Protein AF-A0A959CUJ8-F1 (afdb_monomer_lite)

pLDDT: mean 81.38, std 10.16, range [46.62, 90.19]

Foldseek 3Di:
DQVVLQVLLVVLVAHWDWCVVVDDPDPPDTDIDHDCVVHDPVVVVVSVVSSVVSCVVVD

Secondary structure (DSSP, 8-state):
-HHHHHHHHHHTT---EEGGGT-SS--SS--EE---TT--HHHHHHHHHHHHHHHHTT-

Sequence (59 aa):
DDSRVAELLRQKEVVASPISGYTQQFRQAPGLVLGYAPYREELIREALEKVAAAMEVKG

Structure (mmCIF, N/CA/C/O backbone):
data_AF-A0A959CUJ8-F1
#
_entry.id   AF-A0A959CUJ8-F1
#
loop_
_atom_site.group_PDB
_atom_site.id
_atom_site.type_symbol
_atom_site.label_atom_id
_atom_site.label_alt_id
_atom_site.label_comp_id
_atom_site.label_asym_id
_atom_site.label_entity_id
_atom_site.label_seq_id
_atom_site.pdbx_PDB_ins_code
_atom_site.Cartn_x
_atom_site.Cartn_y
_atom_site.Cartn_z
_atom_site.occupancy
_atom_site.B_iso_or_equiv
_atom_site.auth_seq_id
_atom_site.auth_comp_id
_atom_site.auth_asym_id
_atom_site.auth_atom_id
_atom_site.pdbx_PDB_model_num
ATOM 1 N N . ASP A 1 1 ? 4.894 -7.212 9.655 1.00 81.62 1 ASP A N 1
ATOM 2 C CA . ASP A 1 1 ? 5.246 -7.795 8.359 1.00 81.62 1 ASP A CA 1
ATOM 3 C C . ASP A 1 1 ? 4.453 -7.113 7.254 1.00 81.62 1 ASP A C 1
ATOM 5 O O . ASP A 1 1 ? 3.273 -6.837 7.471 1.00 81.62 1 ASP A O 1
ATOM 9 N N . ASP A 1 2 ? 5.115 -6.776 6.151 1.00 84.25 2 ASP A N 1
ATOM 10 C CA . ASP A 1 2 ? 4.582 -5.953 5.056 1.00 84.25 2 ASP A CA 1
ATOM 11 C C . ASP A 1 2 ? 3.534 -6.690 4.216 1.00 84.25 2 ASP A C 1
ATOM 13 O O . ASP A 1 2 ? 2.539 -6.086 3.826 1.00 84.25 2 ASP A O 1
ATOM 17 N N . SER A 1 3 ? 3.667 -8.008 4.067 1.00 87.44 3 SER A N 1
ATOM 18 C CA . SER A 1 3 ? 2.677 -8.867 3.406 1.00 87.44 3 SER A CA 1
ATOM 19 C C . SER A 1 3 ? 1.296 -8.763 4.065 1.00 87.44 3 SER A 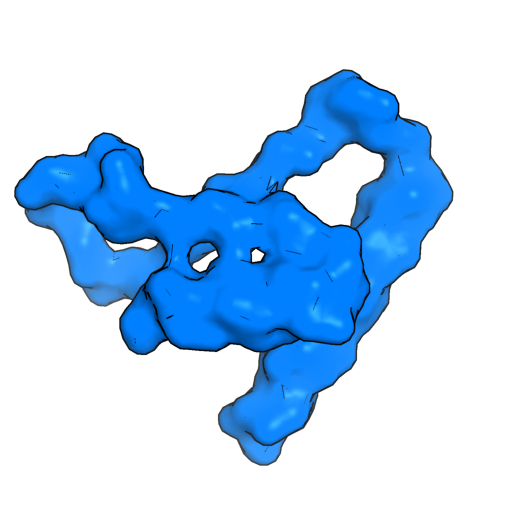C 1
ATOM 21 O O . SER A 1 3 ? 0.276 -8.644 3.390 1.00 87.44 3 SER A O 1
ATOM 23 N N . ARG A 1 4 ? 1.248 -8.694 5.404 1.00 88.88 4 ARG A N 1
ATOM 24 C CA . ARG A 1 4 ? -0.005 -8.486 6.155 1.00 88.88 4 ARG A CA 1
ATOM 25 C C . ARG A 1 4 ? -0.602 -7.095 5.926 1.00 88.88 4 ARG A C 1
ATOM 27 O O . ARG A 1 4 ? -1.814 -6.930 6.012 1.00 88.88 4 ARG A O 1
ATOM 34 N N . VAL A 1 5 ? 0.237 -6.082 5.718 1.00 88.00 5 VAL A N 1
ATOM 35 C CA . VAL A 1 5 ? -0.220 -4.709 5.452 1.00 88.00 5 VAL A CA 1
ATOM 36 C C . VAL A 1 5 ? -0.752 -4.604 4.020 1.00 88.00 5 VAL A C 1
ATOM 38 O O . VAL A 1 5 ? -1.817 -4.028 3.822 1.00 88.00 5 VAL A O 1
ATOM 41 N N . ALA A 1 6 ? -0.076 -5.228 3.052 1.00 89.56 6 ALA A N 1
ATOM 42 C CA . ALA A 1 6 ? -0.537 -5.322 1.669 1.00 89.56 6 ALA A CA 1
ATOM 43 C C . ALA A 1 6 ? -1.910 -6.017 1.561 1.00 89.56 6 ALA A C 1
ATOM 45 O O . ALA A 1 6 ? -2.792 -5.519 0.867 1.00 89.56 6 ALA A O 1
ATOM 46 N N . GLU A 1 7 ? -2.133 -7.105 2.305 1.00 90.19 7 GLU A N 1
ATOM 47 C CA . GLU A 1 7 ? -3.429 -7.803 2.330 1.00 90.19 7 GLU A CA 1
ATOM 48 C C . GLU A 1 7 ? -4.563 -6.932 2.905 1.00 90.19 7 GLU A C 1
ATOM 50 O O . GLU A 1 7 ? -5.670 -6.899 2.372 1.00 90.19 7 GLU A O 1
AT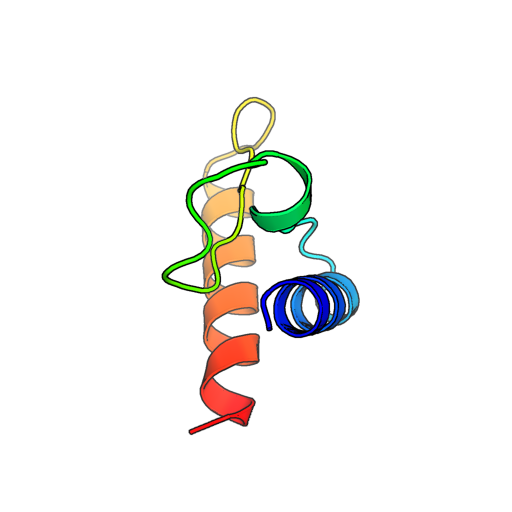OM 55 N N . LEU A 1 8 ? -4.281 -6.161 3.960 1.00 89.19 8 LEU A N 1
ATOM 56 C CA . LEU A 1 8 ? -5.233 -5.212 4.554 1.00 89.19 8 LEU A CA 1
ATOM 57 C C . LEU A 1 8 ? -5.644 -4.113 3.566 1.00 89.19 8 LEU A C 1
ATOM 59 O O . LEU A 1 8 ? -6.822 -3.777 3.464 1.00 89.19 8 LEU A O 1
ATOM 63 N N . LEU A 1 9 ? -4.679 -3.573 2.821 1.00 88.00 9 LEU A N 1
ATOM 64 C CA . LEU A 1 9 ? -4.943 -2.580 1.781 1.00 88.00 9 LEU A CA 1
ATOM 65 C C . LEU A 1 9 ? -5.750 -3.171 0.625 1.00 88.00 9 LEU A C 1
ATOM 67 O O . LEU A 1 9 ? -6.675 -2.527 0.132 1.00 88.00 9 LEU A O 1
ATOM 71 N N . ARG A 1 10 ? -5.485 -4.428 0.259 1.00 89.69 10 ARG A N 1
ATOM 72 C CA . ARG A 1 10 ? -6.237 -5.134 -0.780 1.00 89.69 10 ARG A CA 1
ATOM 73 C C . ARG A 1 10 ? -7.721 -5.277 -0.436 1.00 89.69 10 ARG A C 1
ATOM 75 O O . ARG A 1 10 ? -8.558 -5.102 -1.316 1.00 89.69 10 ARG A O 1
ATOM 82 N N . GLN A 1 11 ? -8.061 -5.523 0.831 1.00 89.81 11 GLN A N 1
A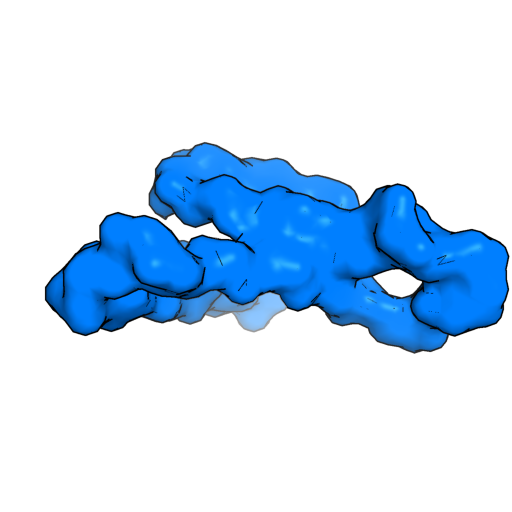TOM 83 C CA . GLN A 1 11 ? -9.456 -5.550 1.309 1.00 89.81 11 GLN A CA 1
ATOM 84 C C . GLN A 1 11 ? -10.160 -4.190 1.196 1.00 89.81 11 GLN A C 1
ATOM 86 O O . GLN A 1 11 ? -11.387 -4.125 1.198 1.00 89.81 11 GLN A O 1
ATOM 91 N N . LYS A 1 12 ? -9.387 -3.104 1.106 1.00 86.38 12 LYS A N 1
ATOM 92 C CA . LYS A 1 12 ? -9.859 -1.738 0.852 1.00 86.38 12 LYS A CA 1
ATOM 93 C C . LYS A 1 12 ? -9.714 -1.336 -0.617 1.00 86.38 12 LYS A C 1
ATOM 95 O O . LYS A 1 12 ? -9.769 -0.152 -0.918 1.00 86.38 12 LYS A O 1
ATOM 100 N N . GLU A 1 13 ? -9.513 -2.300 -1.516 1.00 86.88 13 GLU A N 1
ATOM 101 C CA . GLU A 1 13 ? -9.343 -2.083 -2.959 1.00 86.88 13 GLU A CA 1
ATOM 102 C C . GLU A 1 13 ? -8.101 -1.249 -3.327 1.00 86.88 13 GLU A C 1
ATOM 104 O O . GLU A 1 13 ? -8.005 -0.709 -4.428 1.00 86.88 13 GLU A O 1
ATOM 109 N N . VAL A 1 14 ? -7.115 -1.166 -2.428 1.00 85.81 14 VAL A N 1
ATOM 110 C CA . VAL A 1 14 ? -5.825 -0.519 -2.685 1.00 85.81 14 VAL A CA 1
ATOM 111 C C . VAL A 1 14 ? -4.789 -1.595 -2.997 1.00 85.81 14 VAL A C 1
ATOM 113 O O . VAL A 1 14 ? -4.445 -2.421 -2.151 1.00 85.81 14 VAL A O 1
ATOM 116 N N . VAL A 1 15 ? -4.269 -1.584 -4.225 1.00 86.88 15 VAL A N 1
ATOM 117 C CA . VAL A 1 15 ? -3.211 -2.510 -4.648 1.00 86.88 15 VAL A CA 1
ATOM 118 C C . VAL A 1 15 ? -1.852 -1.937 -4.253 1.00 86.88 15 VAL A C 1
ATOM 120 O O . VAL A 1 15 ? -1.407 -0.930 -4.798 1.00 86.88 15 VAL A O 1
ATOM 123 N N . ALA A 1 16 ? -1.184 -2.607 -3.320 1.00 89.25 16 ALA A N 1
ATOM 124 C CA . ALA A 1 16 ? 0.177 -2.305 -2.900 1.00 89.25 16 ALA A CA 1
ATOM 125 C C . ALA A 1 16 ? 1.007 -3.589 -2.915 1.00 89.25 16 ALA A C 1
ATOM 127 O O . ALA A 1 16 ? 0.520 -4.646 -2.507 1.00 89.25 16 ALA A O 1
ATOM 128 N N . SER A 1 17 ? 2.262 -3.496 -3.347 1.00 89.56 17 SER A N 1
ATOM 129 C CA . SER A 1 17 ? 3.172 -4.643 -3.318 1.00 89.56 17 SER A CA 1
ATOM 130 C C . SER A 1 17 ? 4.107 -4.546 -2.108 1.00 89.56 17 SER A C 1
ATOM 132 O O . SER A 1 17 ? 4.650 -3.466 -1.852 1.00 89.56 17 SER A O 1
ATOM 134 N N . PRO A 1 18 ? 4.331 -5.638 -1.359 1.00 89.44 18 P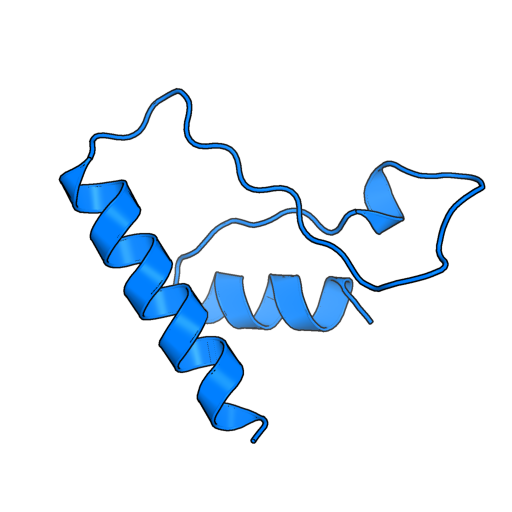RO A N 1
ATOM 135 C CA . PRO A 1 18 ? 5.265 -5.635 -0.238 1.00 89.44 18 PRO A CA 1
ATOM 136 C C . PRO A 1 18 ? 6.700 -5.421 -0.728 1.00 89.44 18 PRO A C 1
ATOM 138 O O . PRO A 1 18 ? 7.126 -6.031 -1.713 1.00 89.44 18 PRO A O 1
ATOM 141 N N . ILE A 1 19 ? 7.465 -4.570 -0.038 1.00 87.19 19 ILE A N 1
ATOM 142 C CA . ILE A 1 19 ? 8.859 -4.290 -0.410 1.00 87.19 19 ILE A CA 1
ATOM 143 C C . ILE A 1 19 ? 9.747 -5.532 -0.255 1.00 87.19 19 ILE A C 1
ATOM 145 O O . ILE A 1 19 ? 10.704 -5.700 -1.011 1.00 87.19 19 ILE A O 1
ATOM 149 N N . SER A 1 20 ? 9.394 -6.438 0.664 1.00 84.62 20 SER A N 1
ATOM 150 C CA . SER A 1 20 ? 10.067 -7.723 0.875 1.00 84.62 20 SER A CA 1
ATOM 151 C C . SER A 1 20 ? 10.088 -8.625 -0.364 1.00 84.62 20 SER A C 1
ATOM 153 O O . SER A 1 20 ? 10.982 -9.465 -0.477 1.00 84.62 20 SER A O 1
ATOM 155 N N . GLY A 1 21 ? 9.166 -8.426 -1.315 1.00 82.19 21 GLY A N 1
ATOM 156 C CA . GLY A 1 21 ? 9.170 -9.100 -2.617 1.00 82.19 21 GLY A CA 1
ATOM 157 C C . GLY A 1 21 ? 10.219 -8.568 -3.603 1.00 82.19 21 GLY A C 1
ATOM 158 O O . GLY A 1 21 ? 10.518 -9.237 -4.588 1.00 82.19 21 GLY A O 1
ATOM 159 N N . TYR A 1 22 ? 10.798 -7.393 -3.340 1.00 81.81 22 TYR A N 1
ATOM 160 C CA . TYR A 1 22 ? 11.758 -6.721 -4.224 1.00 81.81 22 TYR A CA 1
ATOM 161 C C . TYR A 1 22 ? 13.173 -6.637 -3.640 1.00 81.81 22 TYR A C 1
ATOM 163 O O . TYR A 1 22 ? 14.126 -6.423 -4.389 1.00 81.81 22 TYR A O 1
ATOM 171 N N . THR A 1 23 ? 13.348 -6.804 -2.324 1.00 74.88 23 THR A N 1
ATOM 172 C CA . THR A 1 23 ? 14.659 -6.682 -1.666 1.00 74.88 23 THR A CA 1
ATOM 173 C C . THR A 1 23 ? 15.181 -8.026 -1.146 1.00 74.88 23 THR A C 1
ATOM 175 O O . THR A 1 23 ? 14.536 -8.723 -0.362 1.00 74.88 23 THR A O 1
ATOM 178 N N . GLN A 1 24 ? 16.404 -8.393 -1.553 1.00 66.38 24 GLN A N 1
ATOM 179 C CA . GLN A 1 24 ? 17.076 -9.611 -1.071 1.00 66.38 24 GLN A CA 1
ATOM 180 C C . GLN A 1 24 ? 17.897 -9.390 0.215 1.00 66.38 24 GLN A C 1
ATOM 182 O O . GLN A 1 24 ? 18.099 -10.339 0.966 1.00 66.38 24 GLN A O 1
ATOM 187 N N . GLN A 1 25 ? 18.344 -8.157 0.498 1.00 65.12 25 GLN A N 1
ATOM 188 C CA . GLN A 1 25 ? 19.321 -7.875 1.570 1.00 65.12 25 GLN A CA 1
ATOM 189 C C . GLN A 1 25 ? 18.912 -6.804 2.600 1.00 65.12 25 GLN A C 1
ATOM 191 O O . GLN A 1 25 ? 19.424 -6.827 3.715 1.00 65.12 25 GLN A O 1
ATOM 196 N N . PHE A 1 26 ? 17.970 -5.903 2.298 1.00 61.31 26 PHE A N 1
ATOM 197 C CA . PHE A 1 26 ? 17.586 -4.809 3.205 1.00 61.31 26 PHE A CA 1
ATOM 198 C C . PHE A 1 26 ? 16.117 -4.942 3.635 1.00 61.31 26 PHE A C 1
ATOM 200 O O . PHE A 1 26 ? 15.217 -4.429 2.975 1.00 61.31 26 PHE A O 1
ATOM 207 N N . ARG A 1 27 ? 15.879 -5.663 4.743 1.00 63.69 27 ARG A N 1
ATOM 208 C CA . ARG A 1 27 ? 14.543 -5.931 5.326 1.00 63.69 27 ARG A CA 1
ATOM 209 C C . ARG A 1 27 ? 14.305 -5.233 6.674 1.00 63.69 27 ARG A C 1
ATOM 211 O O . ARG A 1 27 ? 13.573 -5.743 7.515 1.00 63.69 27 ARG A O 1
ATOM 218 N N . GLN A 1 28 ? 14.969 -4.106 6.932 1.00 65.88 28 GLN A N 1
ATOM 219 C CA . GLN A 1 28 ? 14.992 -3.534 8.286 1.00 65.88 28 GLN A CA 1
ATOM 220 C C . GLN A 1 28 ? 13.662 -2.903 8.731 1.00 65.88 28 GLN A C 1
ATOM 222 O O . GLN A 1 28 ? 13.421 -2.812 9.931 1.00 65.88 28 GLN A O 1
ATOM 227 N N . ALA A 1 29 ? 12.772 -2.538 7.802 1.00 70.44 29 ALA A N 1
ATOM 228 C CA . ALA A 1 29 ? 11.424 -2.079 8.125 1.00 70.44 29 ALA A CA 1
ATOM 229 C C . ALA A 1 29 ? 10.402 -2.594 7.095 1.00 70.44 29 ALA A C 1
ATOM 231 O O . ALA A 1 29 ? 10.731 -2.673 5.908 1.00 70.44 29 ALA A O 1
ATOM 232 N N . PRO A 1 30 ? 9.171 -2.942 7.517 1.00 74.88 30 PRO A N 1
ATOM 233 C CA . PRO A 1 30 ? 8.096 -3.266 6.589 1.00 74.88 30 PRO A CA 1
ATOM 234 C C . PRO A 1 30 ? 7.782 -2.040 5.728 1.00 74.88 30 PRO A C 1
ATOM 236 O O . PRO A 1 30 ? 7.524 -0.958 6.252 1.00 74.88 30 PRO A O 1
ATOM 239 N N . GLY A 1 31 ? 7.805 -2.218 4.411 1.00 84.56 31 GLY A N 1
ATOM 240 C CA . GLY A 1 31 ? 7.556 -1.157 3.442 1.00 84.56 31 GLY A CA 1
ATOM 241 C C . GLY A 1 31 ? 6.627 -1.624 2.331 1.00 84.56 31 GLY A C 1
ATOM 242 O O . GLY A 1 31 ? 6.459 -2.821 2.098 1.00 84.56 31 GLY A O 1
ATOM 243 N N . LEU A 1 32 ? 6.020 -0.663 1.644 1.00 86.56 32 LEU A N 1
ATOM 244 C CA . LEU A 1 32 ? 5.097 -0.906 0.544 1.00 86.56 32 LEU A CA 1
ATOM 245 C C . LEU A 1 32 ? 5.522 -0.107 -0.682 1.00 86.56 32 LEU A C 1
ATOM 247 O O . LEU A 1 32 ? 5.968 1.033 -0.568 1.00 86.56 32 LEU A O 1
ATOM 251 N N . VAL A 1 33 ? 5.338 -0.706 -1.852 1.00 87.25 33 VAL A N 1
ATOM 252 C CA . VAL A 1 33 ? 5.477 -0.043 -3.146 1.00 87.25 33 VAL A CA 1
ATOM 253 C C . VAL A 1 33 ? 4.087 0.368 -3.624 1.00 87.25 33 VAL A C 1
ATOM 255 O O . VAL A 1 33 ? 3.198 -0.477 -3.758 1.00 87.25 33 VAL A O 1
ATOM 258 N N . LEU A 1 34 ? 3.918 1.665 -3.892 1.00 84.44 34 LEU A N 1
ATOM 259 C CA . LEU A 1 34 ? 2.692 2.263 -4.419 1.00 84.44 34 LEU A CA 1
ATOM 260 C C . LEU A 1 34 ? 2.984 2.882 -5.789 1.00 84.44 34 LEU A C 1
ATOM 262 O O . LEU A 1 34 ? 3.758 3.832 -5.903 1.00 84.44 34 LEU A O 1
ATOM 266 N N . GLY A 1 35 ? 2.375 2.329 -6.836 1.00 82.88 35 GLY A N 1
ATOM 267 C CA . GLY A 1 35 ? 2.456 2.877 -8.188 1.00 82.88 35 GLY A CA 1
ATOM 268 C C . GLY A 1 35 ? 1.322 3.866 -8.446 1.00 82.88 35 GLY A C 1
ATOM 269 O O . GLY A 1 35 ? 0.161 3.517 -8.269 1.00 82.88 35 GLY A O 1
ATOM 270 N N . TYR A 1 36 ? 1.651 5.075 -8.905 1.00 76.94 36 TYR A N 1
ATOM 271 C CA . TYR A 1 36 ? 0.671 6.136 -9.187 1.00 76.94 36 TYR A CA 1
ATOM 272 C C . TYR A 1 36 ? 0.615 6.562 -10.668 1.00 76.94 36 TYR A C 1
ATOM 274 O O . TYR A 1 36 ? -0.253 7.341 -11.044 1.00 76.94 36 TYR A O 1
ATOM 282 N N . ALA A 1 37 ? 1.508 6.042 -11.521 1.00 64.19 37 ALA A N 1
ATOM 283 C CA . ALA A 1 37 ? 1.727 6.518 -12.894 1.00 64.19 37 ALA A CA 1
ATOM 284 C C . ALA A 1 37 ? 0.488 6.571 -13.826 1.00 64.19 37 ALA A C 1
ATOM 286 O O . ALA A 1 37 ? 0.450 7.476 -14.657 1.00 64.19 37 ALA A O 1
ATOM 287 N N . PRO A 1 38 ? -0.517 5.672 -13.733 1.00 73.94 38 PRO A N 1
ATOM 288 C CA . PRO A 1 38 ? -1.710 5.750 -14.581 1.00 73.94 38 PRO A CA 1
ATOM 289 C C . PRO A 1 38 ? -2.920 6.432 -13.912 1.00 73.94 38 PRO A C 1
ATOM 291 O O . PRO A 1 38 ? -3.990 6.472 -14.518 1.00 73.94 38 PRO A O 1
ATOM 294 N N . TYR A 1 39 ? -2.803 6.923 -12.672 1.00 79.50 39 TYR A N 1
ATOM 295 C CA . TYR A 1 39 ? -3.958 7.376 -11.892 1.00 79.50 39 TYR A CA 1
ATOM 296 C C . TYR A 1 39 ? -4.139 8.893 -11.914 1.00 79.50 39 TYR A C 1
ATOM 298 O O . TYR A 1 39 ? -3.182 9.664 -11.882 1.00 79.50 39 TYR A O 1
ATOM 306 N N . ARG A 1 40 ? -5.405 9.320 -11.929 1.00 86.44 40 ARG A N 1
ATOM 307 C CA . ARG A 1 40 ? -5.784 10.724 -11.757 1.00 86.44 40 ARG A CA 1
ATOM 308 C C . ARG A 1 40 ? -5.632 11.164 -10.300 1.00 86.44 40 ARG A C 1
ATOM 310 O O . ARG A 1 40 ? -5.734 10.343 -9.390 1.00 86.44 40 ARG A O 1
ATOM 317 N N . GLU A 1 41 ? -5.464 12.465 -10.083 1.00 85.88 41 GLU A N 1
ATOM 318 C CA . GLU A 1 41 ? -5.275 13.054 -8.752 1.00 85.88 41 GLU A CA 1
ATOM 319 C C . GLU A 1 41 ?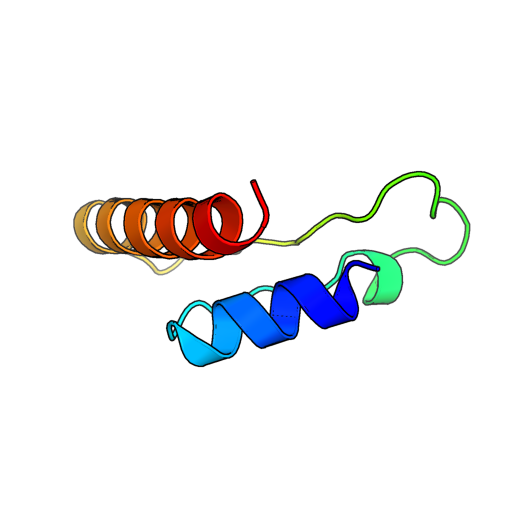 -6.414 12.720 -7.777 1.00 85.88 41 GLU A C 1
ATOM 321 O O . GLU A 1 41 ? -6.162 12.445 -6.605 1.00 85.88 41 GLU A O 1
ATOM 326 N N . GLU A 1 42 ? -7.661 12.677 -8.252 1.00 86.06 42 GLU A N 1
ATOM 327 C CA . GLU A 1 42 ? -8.816 12.368 -7.405 1.00 86.06 42 GLU A CA 1
ATOM 328 C C . GLU A 1 42 ? -8.752 10.932 -6.863 1.00 86.06 42 GLU A C 1
ATOM 330 O O . GLU A 1 42 ? -8.995 10.699 -5.680 1.00 86.06 42 GLU A O 1
ATOM 335 N N . LEU A 1 43 ? -8.331 9.983 -7.705 1.00 83.12 43 LEU A N 1
ATOM 336 C CA . LEU A 1 43 ? -8.153 8.578 -7.326 1.00 83.12 43 LEU A CA 1
ATOM 337 C C . LEU A 1 43 ? -6.965 8.393 -6.376 1.00 83.12 43 LEU A C 1
ATOM 339 O O . LEU A 1 43 ? -7.003 7.532 -5.500 1.00 83.12 43 LEU A O 1
ATOM 343 N N . ILE A 1 44 ? -5.920 9.216 -6.518 1.00 86.81 44 ILE A N 1
ATOM 344 C CA . ILE A 1 44 ? -4.789 9.231 -5.582 1.00 86.81 44 ILE A CA 1
ATOM 345 C C . ILE A 1 44 ? -5.263 9.682 -4.194 1.00 86.81 44 ILE A C 1
ATOM 347 O O . ILE A 1 44 ? -4.905 9.049 -3.203 1.00 86.81 44 ILE A O 1
ATOM 351 N N . ARG A 1 45 ? -6.093 10.731 -4.104 1.00 88.44 45 ARG A N 1
ATOM 352 C CA . ARG A 1 45 ? -6.646 11.203 -2.820 1.00 88.44 45 ARG A CA 1
ATOM 353 C C . ARG A 1 45 ? -7.531 10.148 -2.157 1.00 88.44 45 ARG A C 1
ATOM 355 O O . ARG A 1 45 ? -7.306 9.833 -0.993 1.00 88.44 45 ARG A O 1
ATOM 362 N N . GLU A 1 46 ? -8.452 9.543 -2.906 1.00 87.12 46 GLU A N 1
ATOM 363 C CA . GLU A 1 46 ? -9.311 8.462 -2.397 1.00 87.12 46 GLU A CA 1
ATOM 364 C C . GLU A 1 46 ? -8.481 7.269 -1.884 1.00 87.12 46 GLU A C 1
ATOM 366 O O . GLU A 1 46 ? -8.749 6.712 -0.818 1.00 87.12 46 GLU A O 1
ATOM 371 N N . ALA A 1 47 ? -7.424 6.889 -2.609 1.00 86.88 47 ALA A N 1
ATOM 372 C CA . ALA A 1 47 ? -6.531 5.817 -2.182 1.00 86.88 47 ALA A CA 1
ATOM 373 C C . ALA A 1 47 ? -5.790 6.158 -0.877 1.00 86.88 47 ALA A C 1
ATOM 375 O O . ALA A 1 47 ? -5.628 5.282 -0.026 1.00 86.88 47 ALA A O 1
ATOM 376 N N . LEU A 1 48 ? -5.369 7.413 -0.682 1.00 88.25 48 LEU A N 1
ATOM 377 C CA . LEU A 1 48 ? -4.729 7.854 0.562 1.00 88.25 48 LEU A CA 1
ATOM 378 C C . LEU A 1 48 ? -5.686 7.786 1.759 1.00 88.25 48 LEU A C 1
ATOM 380 O O . LEU A 1 48 ? -5.277 7.339 2.830 1.00 88.25 48 LEU A O 1
ATOM 384 N N . GLU A 1 49 ? -6.955 8.156 1.579 1.00 89.69 49 GLU A N 1
ATOM 385 C CA . GLU A 1 49 ? -7.987 8.023 2.618 1.00 89.69 49 GLU A CA 1
ATOM 386 C C . GLU A 1 49 ? -8.202 6.553 3.004 1.00 89.69 49 GLU A C 1
ATOM 388 O O . GLU A 1 49 ? -8.212 6.204 4.187 1.00 89.69 49 GLU A O 1
ATOM 393 N N . LYS A 1 50 ? -8.284 5.662 2.008 1.00 86.62 50 LYS A N 1
ATOM 394 C CA . LYS A 1 50 ? -8.393 4.209 2.219 1.00 86.62 50 LYS A CA 1
ATOM 395 C C . LYS A 1 50 ? -7.177 3.639 2.955 1.00 86.62 50 LYS A C 1
ATOM 397 O O . LYS A 1 50 ? -7.336 2.782 3.828 1.00 86.62 50 LYS A O 1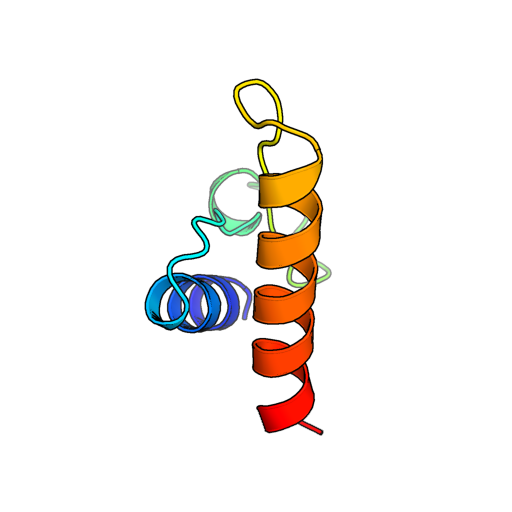
ATOM 402 N N . VAL A 1 51 ? -5.972 4.121 2.638 1.00 88.19 51 VAL A N 1
ATOM 403 C CA . VAL A 1 51 ? -4.733 3.747 3.338 1.00 88.19 51 VAL A CA 1
ATOM 404 C C . VAL A 1 51 ? -4.768 4.215 4.792 1.00 88.19 51 VAL A C 1
ATOM 406 O O . VAL A 1 51 ? -4.504 3.405 5.679 1.00 88.19 51 VAL A O 1
ATOM 409 N N . ALA A 1 52 ? -5.119 5.477 5.053 1.00 88.00 52 ALA A N 1
ATOM 410 C CA . ALA A 1 52 ? -5.202 6.024 6.407 1.00 88.00 52 ALA A CA 1
ATOM 411 C C . ALA A 1 52 ? -6.194 5.230 7.272 1.00 88.00 52 ALA A C 1
ATOM 413 O O . ALA A 1 52 ? -5.823 4.733 8.337 1.00 88.00 52 ALA A O 1
ATOM 414 N N . ALA A 1 53 ? -7.400 4.984 6.753 1.00 85.88 53 ALA A N 1
ATOM 415 C CA . ALA A 1 53 ? -8.423 4.193 7.433 1.00 85.88 53 ALA A CA 1
ATOM 416 C C . ALA A 1 53 ? -7.962 2.755 7.739 1.00 85.88 53 ALA A C 1
ATOM 418 O O . ALA A 1 53 ? -8.317 2.189 8.771 1.00 85.88 53 ALA A O 1
ATOM 419 N N . ALA A 1 54 ? -7.156 2.138 6.868 1.00 83.38 54 ALA A N 1
ATOM 420 C CA . ALA A 1 54 ? -6.601 0.806 7.115 1.00 83.38 54 ALA A CA 1
ATOM 421 C C . ALA A 1 54 ? -5.537 0.787 8.232 1.00 83.38 54 ALA A C 1
ATOM 423 O O . ALA A 1 54 ? -5.329 -0.261 8.851 1.00 83.38 54 ALA A O 1
ATOM 424 N N . MET A 1 55 ? -4.862 1.914 8.487 1.00 83.94 55 MET A N 1
ATOM 425 C CA . MET A 1 55 ? -3.839 2.029 9.532 1.00 83.94 55 MET A CA 1
ATOM 426 C C . MET A 1 55 ? -4.421 2.405 10.898 1.00 83.94 55 MET A C 1
ATOM 428 O O . MET A 1 55 ? -3.919 1.912 11.906 1.00 83.94 55 MET A O 1
ATOM 432 N N . GLU A 1 56 ? -5.499 3.191 10.950 1.00 80.50 56 GLU A N 1
ATOM 433 C CA . GLU A 1 56 ? -6.178 3.560 12.206 1.00 80.50 56 GLU A CA 1
ATOM 434 C C . GLU A 1 56 ? -6.777 2.353 12.945 1.00 80.50 56 GLU A C 1
ATOM 436 O O . GLU A 1 56 ? -6.796 2.325 14.169 1.00 80.50 56 GLU A O 1
ATOM 441 N N . VAL A 1 57 ? -7.166 1.292 12.229 1.00 59.06 57 VAL A N 1
ATOM 442 C CA . VAL A 1 57 ? -7.670 0.032 12.823 1.00 59.06 57 VAL A CA 1
ATOM 443 C C . VAL A 1 57 ? -6.590 -0.721 13.633 1.00 59.06 57 VAL A C 1
ATOM 445 O O . VAL A 1 57 ? -6.881 -1.713 14.299 1.00 59.06 57 VAL A O 1
ATOM 448 N N . LYS A 1 58 ? -5.328 -0.273 13.588 1.00 51.03 58 LYS A N 1
ATOM 449 C CA . LYS A 1 58 ? -4.196 -0.841 14.338 1.00 51.03 58 LYS A CA 1
ATOM 450 C C . LYS A 1 58 ? -3.638 0.071 15.442 1.00 51.03 58 LYS A C 1
ATOM 452 O O . LYS A 1 58 ? -2.649 -0.337 16.056 1.00 51.03 58 LYS A O 1
ATOM 457 N N . GLY A 1 59 ? -4.220 1.257 15.647 1.00 46.62 59 GLY A N 1
ATOM 458 C CA . GLY A 1 59 ? -3.865 2.192 16.723 1.00 46.62 59 GLY A CA 1
ATOM 459 C C . GLY A 1 59 ? -4.466 1.809 18.066 1.00 46.62 59 GLY A C 1
ATOM 460 O O . GLY A 1 59 ? -5.618 1.323 18.072 1.00 46.62 59 GLY A O 1
#

Radius of gyration: 12.11 Å; chains: 1; bounding box: 29×23×31 Å